Protein AF-A0A941NHJ3-F1 (afdb_monomer_lite)

Radius of gyration: 12.43 Å; chains: 1; bounding box: 23×35×17 Å

Secondary structure (DSSP, 8-state):
---STTBPTT----S---HHHHHHHHHHHHTPPPPHHHHHHHHHHHHHTSSPPP-SGGGB--

Foldseek 3Di:
DDDDPFFDPPDDDDFAADPLLQVLLVCVVPVHDDDPVSVVQQVVCCVPVVGGGHNCCVRGPD

Structure (mmCIF, N/CA/C/O backbone):
data_AF-A0A941NHJ3-F1
#
_entry.id   AF-A0A941NHJ3-F1
#
loop_
_atom_site.group_PDB
_atom_site.id
_atom_site.type_symbol
_atom_site.label_atom_id
_atom_site.label_alt_id
_atom_site.label_comp_id
_atom_site.label_asym_id
_atom_site.label_entity_id
_atom_site.label_seq_id
_atom_site.pdbx_PDB_ins_code
_atom_site.Cartn_x
_atom_site.Cartn_y
_atom_site.Cartn_z
_atom_site.occupancy
_atom_site.B_iso_or_equiv
_atom_site.auth_seq_id
_atom_site.auth_comp_id
_atom_site.auth_asym_id
_atom_site.auth_atom_id
_atom_site.pdbx_PDB_model_num
ATOM 1 N N . ILE A 1 1 ? 7.845 -6.095 1.842 1.00 93.69 1 ILE A N 1
ATOM 2 C CA . ILE A 1 1 ? 7.574 -7.507 1.470 1.00 93.69 1 ILE A CA 1
ATOM 3 C C . ILE A 1 1 ? 6.136 -7.810 1.851 1.00 93.69 1 ILE A C 1
ATOM 5 O O . ILE A 1 1 ? 5.731 -7.413 2.938 1.00 93.69 1 ILE A O 1
ATOM 9 N N . LEU A 1 2 ? 5.383 -8.469 0.973 1.00 95.62 2 LEU A N 1
ATOM 10 C CA . LEU A 1 2 ? 4.026 -8.937 1.250 1.00 95.62 2 LEU A CA 1
ATOM 11 C C . LEU A 1 2 ? 4.013 -10.466 1.162 1.00 95.62 2 LEU A C 1
ATOM 13 O O . LEU A 1 2 ? 4.577 -11.024 0.225 1.00 95.62 2 LEU A O 1
ATOM 17 N N . ILE A 1 3 ? 3.405 -11.132 2.145 1.00 96.94 3 ILE A N 1
ATOM 18 C CA . ILE A 1 3 ? 3.334 -12.597 2.234 1.00 96.94 3 ILE A CA 1
ATOM 19 C C . ILE A 1 3 ? 1.870 -12.971 2.440 1.00 96.94 3 ILE A C 1
ATOM 21 O O . ILE A 1 3 ? 1.279 -12.6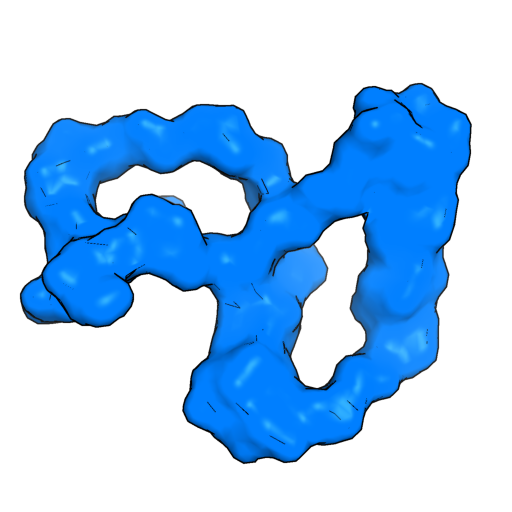18 3.458 1.00 96.94 3 ILE A O 1
ATOM 25 N N . SER A 1 4 ? 1.267 -13.621 1.449 1.00 96.50 4 SER A N 1
ATOM 26 C CA . SER A 1 4 ? -0.161 -13.950 1.436 1.00 96.50 4 SER A CA 1
ATOM 27 C C . SER A 1 4 ? -0.476 -14.905 0.277 1.00 96.50 4 SER A C 1
ATOM 29 O O . SER A 1 4 ? 0.210 -14.850 -0.742 1.00 96.50 4 SER A O 1
ATOM 31 N N . PRO A 1 5 ? -1.532 -15.734 0.360 1.00 97.56 5 PRO A N 1
ATOM 32 C CA . PRO A 1 5 ? -2.047 -16.462 -0.804 1.00 97.56 5 PRO A CA 1
ATOM 33 C C . PRO A 1 5 ? -2.672 -15.549 -1.879 1.00 97.56 5 PRO A C 1
ATOM 35 O O . PRO A 1 5 ? -2.980 -16.021 -2.966 1.00 97.56 5 PRO A O 1
ATOM 38 N N . HIS A 1 6 ? -2.876 -14.258 -1.593 1.00 96.81 6 HIS A N 1
ATOM 39 C CA . HIS A 1 6 ? -3.542 -13.307 -2.494 1.00 96.81 6 HIS A CA 1
ATOM 40 C C . HIS A 1 6 ? -2.589 -12.346 -3.223 1.00 96.81 6 HIS A C 1
ATOM 42 O O . HIS A 1 6 ? -3.054 -11.482 -3.964 1.00 96.81 6 HIS A O 1
ATOM 48 N N . VAL A 1 7 ? -1.274 -12.446 -3.001 1.00 97.88 7 VAL A N 1
ATOM 49 C CA . VAL A 1 7 ? -0.279 -11.588 -3.670 1.00 97.88 7 VAL A CA 1
ATOM 50 C C . VAL A 1 7 ? 0.328 -12.288 -4.881 1.00 97.88 7 VAL A C 1
ATOM 52 O O . VAL A 1 7 ? 0.391 -13.516 -4.935 1.00 97.88 7 VAL A 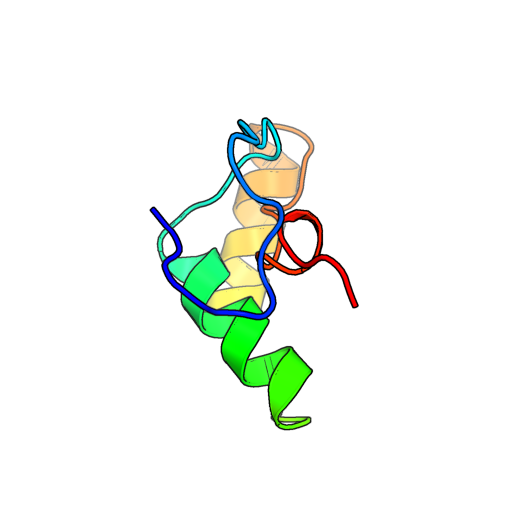O 1
ATOM 55 N N . LYS A 1 8 ? 0.811 -11.510 -5.851 1.00 98.00 8 LYS A N 1
ATOM 56 C CA . LYS A 1 8 ? 1.538 -12.034 -7.015 1.00 98.00 8 LYS A CA 1
ATOM 57 C C . LYS A 1 8 ? 2.835 -12.726 -6.563 1.00 98.00 8 LYS A C 1
ATOM 59 O O . LYS A 1 8 ? 3.696 -12.102 -5.945 1.00 98.00 8 LYS A O 1
ATOM 64 N N . ALA A 1 9 ? 2.985 -14.014 -6.875 1.00 96.81 9 ALA A N 1
ATOM 65 C CA . ALA A 1 9 ? 4.171 -14.793 -6.518 1.00 96.81 9 ALA A CA 1
ATOM 66 C C . ALA A 1 9 ? 5.370 -14.445 -7.417 1.00 96.81 9 ALA A C 1
ATOM 68 O O . ALA A 1 9 ? 5.219 -14.312 -8.629 1.00 96.81 9 ALA A O 1
ATOM 69 N N . GLY A 1 10 ? 6.563 -14.309 -6.826 1.00 96.12 10 GLY A N 1
ATOM 70 C CA . GLY A 1 10 ? 7.796 -13.996 -7.565 1.00 96.12 10 GLY A CA 1
ATOM 71 C C . GLY A 1 10 ? 7.808 -12.619 -8.243 1.00 96.12 10 GLY A C 1
ATOM 72 O O . GLY A 1 10 ? 8.658 -12.373 -9.093 1.00 96.12 10 GLY A O 1
ATOM 73 N N . HIS A 1 11 ? 6.872 -11.732 -7.892 1.00 96.88 11 HIS A N 1
ATOM 74 C CA . HIS A 1 11 ? 6.717 -10.415 -8.507 1.00 96.88 11 HIS A CA 1
ATOM 75 C C . HIS A 1 11 ? 7.482 -9.338 -7.738 1.00 96.88 11 HIS A C 1
ATOM 77 O O . HIS A 1 11 ? 7.417 -9.275 -6.508 1.00 96.88 11 HIS A O 1
ATOM 83 N N . VAL A 1 12 ? 8.163 -8.460 -8.473 1.00 97.12 12 VAL A N 1
ATOM 84 C CA . VAL A 1 12 ? 8.769 -7.241 -7.929 1.00 97.12 12 VAL A CA 1
ATOM 85 C C . VAL A 1 12 ? 7.921 -6.065 -8.382 1.00 97.12 12 VAL A C 1
ATOM 87 O O . VAL A 1 12 ? 7.895 -5.722 -9.564 1.00 97.12 12 VAL A O 1
ATOM 90 N N . GLU A 1 13 ? 7.219 -5.459 -7.431 1.00 95.44 13 GLU A N 1
ATOM 91 C CA . GLU A 1 13 ? 6.393 -4.291 -7.701 1.00 95.44 13 GLU A CA 1
ATOM 92 C C . GLU A 1 13 ? 7.214 -3.002 -7.593 1.00 95.44 13 GLU A C 1
ATOM 94 O O . GLU A 1 13 ? 7.958 -2.822 -6.630 1.00 95.44 13 GLU A O 1
ATOM 99 N N . HIS A 1 14 ? 7.094 -2.134 -8.601 1.00 95.06 14 HIS A N 1
ATOM 100 C CA . HIS A 1 14 ? 7.935 -0.942 -8.777 1.00 95.06 14 HIS A CA 1
ATOM 101 C C . HIS A 1 14 ? 7.203 0.366 -8.464 1.00 95.06 14 HIS A C 1
ATOM 103 O O . HIS A 1 14 ? 7.797 1.442 -8.543 1.00 95.06 14 HIS A O 1
ATOM 109 N N . THR A 1 15 ? 5.924 0.291 -8.098 1.00 94.88 15 THR A N 1
ATOM 110 C CA . THR A 1 15 ? 5.205 1.422 -7.517 1.00 94.88 15 THR A CA 1
ATOM 111 C C . THR A 1 15 ? 5.926 1.914 -6.261 1.00 94.88 15 THR A C 1
ATOM 113 O O . THR A 1 15 ? 6.412 1.130 -5.444 1.00 94.88 15 THR A O 1
ATOM 116 N N . VAL A 1 16 ? 6.007 3.234 -6.097 1.00 94.25 16 VAL A N 1
ATOM 117 C CA . VAL A 1 16 ? 6.623 3.825 -4.910 1.00 94.25 16 VAL A CA 1
ATOM 118 C C . VAL A 1 16 ? 5.669 3.705 -3.726 1.00 94.25 16 VAL A C 1
ATOM 120 O O . VAL A 1 16 ? 4.512 4.132 -3.787 1.00 94.25 16 VAL A O 1
ATOM 123 N N . TYR A 1 17 ? 6.188 3.160 -2.630 1.00 94.69 17 TYR A N 1
ATOM 124 C CA . TYR A 1 17 ? 5.464 2.964 -1.383 1.00 94.69 17 TYR A CA 1
ATOM 125 C C . TYR A 1 17 ? 6.217 3.595 -0.214 1.00 94.69 17 TYR A C 1
ATOM 127 O O . TYR A 1 17 ? 7.447 3.611 -0.183 1.00 94.69 17 TYR A O 1
ATOM 135 N N . ASP A 1 18 ? 5.470 4.062 0.781 1.00 93.44 18 ASP A N 1
ATOM 136 C CA . ASP A 1 18 ? 6.005 4.484 2.074 1.00 93.44 18 ASP A CA 1
ATOM 137 C C . ASP A 1 18 ? 5.220 3.836 3.227 1.00 93.44 18 ASP A C 1
ATOM 139 O O . ASP A 1 18 ? 4.388 2.950 3.023 1.00 93.44 18 ASP A O 1
ATOM 143 N N . THR A 1 19 ? 5.479 4.241 4.471 1.00 93.56 19 THR A N 1
ATOM 144 C CA . THR A 1 19 ? 4.734 3.718 5.631 1.00 93.56 19 THR A CA 1
ATOM 145 C C . THR A 1 19 ? 3.237 4.037 5.558 1.00 93.56 19 THR A C 1
ATOM 147 O O . THR A 1 19 ? 2.418 3.267 6.062 1.00 93.56 19 THR A O 1
ATOM 150 N N . GLY A 1 20 ? 2.859 5.121 4.875 1.00 95.69 20 GLY A N 1
ATOM 151 C CA . GLY A 1 20 ? 1.473 5.478 4.602 1.00 95.69 20 GLY A CA 1
ATOM 152 C C . GLY A 1 20 ? 0.779 4.506 3.650 1.00 95.69 20 GLY A C 1
ATOM 153 O O . GLY A 1 20 ? -0.435 4.346 3.753 1.00 95.69 20 GLY A O 1
ATOM 154 N N . SER A 1 21 ? 1.509 3.803 2.780 1.00 97.12 21 SER A N 1
ATOM 155 C CA . SER A 1 21 ? 0.945 2.790 1.873 1.00 97.12 21 SER A CA 1
ATOM 156 C C . SER A 1 21 ? 0.262 1.635 2.597 1.00 97.12 21 SER A C 1
ATOM 158 O O . SER A 1 21 ? -0.786 1.170 2.155 1.00 97.12 21 SER A O 1
ATOM 160 N N . ILE A 1 22 ? 0.778 1.239 3.764 1.00 96.69 22 ILE A N 1
ATOM 161 C CA . ILE A 1 22 ? 0.134 0.230 4.616 1.00 96.69 22 ILE A CA 1
ATOM 162 C C . ILE A 1 22 ? -1.219 0.747 5.113 1.00 96.69 22 ILE A C 1
ATOM 164 O O . ILE A 1 22 ? -2.220 0.033 5.072 1.00 96.69 22 ILE A O 1
ATOM 168 N N . LEU A 1 23 ? -1.266 2.004 5.561 1.00 97.12 23 LEU A N 1
ATOM 169 C CA . LEU A 1 23 ? -2.505 2.595 6.050 1.00 97.12 23 LEU A CA 1
ATOM 170 C C . LEU A 1 23 ? -3.524 2.782 4.917 1.00 97.12 23 LEU A C 1
ATOM 172 O O . LEU A 1 23 ? -4.691 2.462 5.117 1.00 97.12 23 LEU A O 1
ATOM 176 N N . ARG A 1 24 ? -3.097 3.207 3.717 1.00 97.00 24 ARG A N 1
ATOM 177 C CA . ARG A 1 24 ? -3.971 3.285 2.526 1.00 97.00 24 ARG A CA 1
ATOM 178 C C . ARG A 1 24 ? -4.618 1.946 2.219 1.00 97.00 24 ARG A C 1
ATOM 180 O O . ARG A 1 24 ? -5.827 1.898 2.002 1.00 97.00 24 ARG A O 1
ATOM 187 N N . PHE A 1 25 ? -3.820 0.879 2.238 1.00 97.25 25 PHE A N 1
ATOM 188 C CA . PHE A 1 25 ? -4.298 -0.472 1.992 1.00 97.25 25 PHE A CA 1
ATOM 189 C C . PHE A 1 25 ? -5.424 -0.848 2.960 1.00 97.25 25 PHE A C 1
ATOM 191 O O . PHE A 1 25 ? -6.492 -1.285 2.536 1.00 97.25 25 PHE A O 1
ATOM 198 N N . ILE A 1 26 ? -5.215 -0.619 4.261 1.00 97.44 26 ILE A N 1
ATOM 199 C CA . ILE A 1 26 ? -6.200 -0.896 5.316 1.00 97.44 26 ILE A CA 1
ATOM 200 C C . ILE A 1 26 ? -7.452 -0.030 5.124 1.00 97.44 26 ILE A C 1
ATOM 202 O O . ILE A 1 26 ? -8.564 -0.560 5.113 1.00 97.44 26 ILE A O 1
ATOM 206 N N . THR A 1 27 ? -7.284 1.280 4.921 1.00 97.44 27 THR A N 1
ATOM 207 C CA . THR A 1 27 ? -8.389 2.219 4.687 1.00 97.44 27 THR A CA 1
ATOM 208 C C . THR A 1 27 ? -9.255 1.763 3.515 1.00 97.44 27 THR A C 1
ATOM 210 O O . THR A 1 27 ? -10.471 1.657 3.662 1.00 97.44 27 THR A O 1
ATOM 213 N N . ARG A 1 28 ? -8.644 1.402 2.381 1.00 96.31 28 ARG A N 1
ATOM 214 C CA . ARG A 1 28 ? -9.360 0.884 1.209 1.00 96.31 28 ARG A CA 1
ATOM 215 C C . ARG A 1 28 ? -10.027 -0.462 1.491 1.00 96.31 28 ARG A C 1
ATOM 217 O O . ARG A 1 28 ? -11.201 -0.635 1.175 1.00 96.31 28 ARG A O 1
ATOM 224 N N . ARG A 1 29 ? -9.303 -1.413 2.091 1.00 96.00 29 ARG A N 1
ATOM 225 C CA . ARG A 1 29 ? -9.774 -2.791 2.322 1.00 96.00 29 ARG A CA 1
ATOM 226 C C . ARG A 1 29 ? -11.024 -2.861 3.195 1.00 96.00 29 ARG A C 1
ATOM 228 O O . ARG A 1 29 ? -11.840 -3.765 2.993 1.00 96.00 29 ARG A O 1
ATOM 235 N N . PHE A 1 30 ? -11.140 -1.956 4.162 1.00 97.44 30 PHE A N 1
ATOM 236 C CA . PHE A 1 30 ? -12.235 -1.926 5.132 1.00 97.44 30 PHE A CA 1
ATOM 237 C C . PHE A 1 30 ? -13.205 -0.755 4.926 1.00 97.44 30 PHE A C 1
ATOM 239 O O . PHE A 1 30 ? -14.122 -0.598 5.725 1.00 97.44 30 PHE A O 1
ATOM 246 N N . GLY A 1 31 ? -13.030 0.049 3.870 1.00 97.31 31 GLY A N 1
ATOM 247 C CA . GLY A 1 31 ? -13.901 1.193 3.586 1.00 97.31 31 GLY A CA 1
ATOM 248 C C . GLY A 1 31 ? -13.870 2.263 4.680 1.00 97.31 31 GLY A C 1
ATOM 249 O O . GLY A 1 31 ? -14.905 2.834 5.008 1.00 97.31 31 GLY A O 1
ATOM 250 N N . LEU A 1 32 ? -12.703 2.493 5.285 1.00 97.81 32 LEU A N 1
ATOM 251 C CA . LEU A 1 32 ? -12.548 3.464 6.367 1.00 97.81 32 LEU A CA 1
ATOM 252 C C . LEU A 1 32 ? -12.467 4.886 5.817 1.00 97.81 32 LEU A C 1
ATOM 254 O O . LEU A 1 32 ? -12.044 5.118 4.683 1.00 97.81 32 LEU A O 1
ATOM 258 N N . GLU A 1 33 ? -12.796 5.850 6.670 1.00 96.88 33 GLU A N 1
ATOM 259 C CA . GLU A 1 33 ? -12.511 7.248 6.387 1.00 96.88 33 GLU A CA 1
ATOM 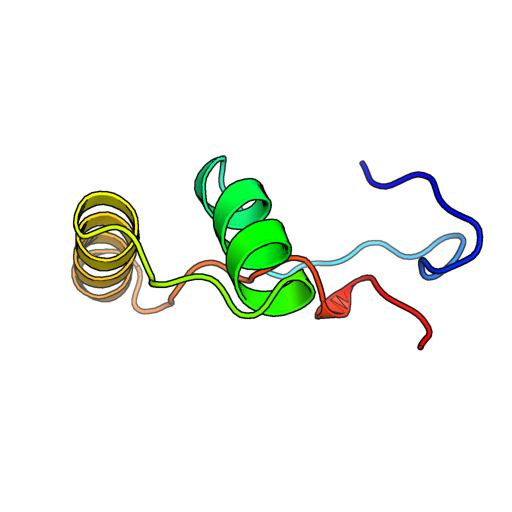260 C C . GLU A 1 33 ? -10.997 7.485 6.337 1.00 96.88 33 GLU A C 1
ATOM 262 O O . GLU A 1 33 ? -10.203 6.907 7.091 1.00 96.88 33 GLU A O 1
ATOM 267 N N . LYS A 1 34 ? -10.586 8.338 5.405 1.00 95.12 34 LYS A N 1
ATOM 268 C CA . LYS A 1 34 ? -9.185 8.662 5.201 1.00 95.12 34 LYS A CA 1
ATOM 269 C C . LYS A 1 34 ? -8.719 9.650 6.260 1.00 95.12 34 LYS A C 1
ATOM 271 O O . LYS A 1 34 ? -9.295 10.718 6.426 1.00 95.12 34 LYS A O 1
ATOM 276 N N . LEU A 1 35 ? -7.634 9.316 6.953 1.00 96.00 35 LEU A N 1
ATOM 277 C CA . LEU A 1 35 ? -7.104 10.203 7.983 1.00 96.00 35 LEU A CA 1
ATOM 278 C C . LEU A 1 35 ? -6.514 11.481 7.357 1.00 96.00 35 LEU A C 1
ATOM 2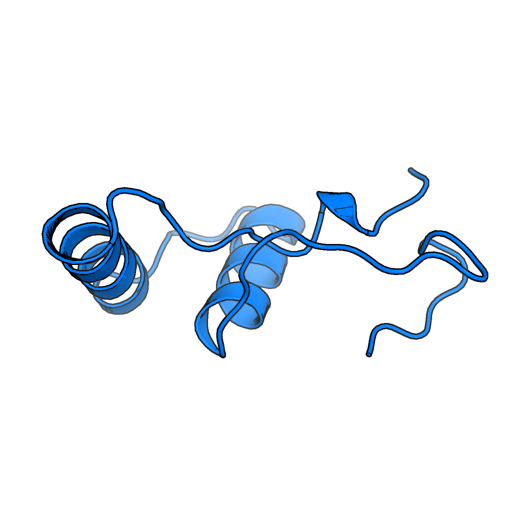80 O O . LEU A 1 35 ? -5.757 11.377 6.386 1.00 96.00 35 LEU A O 1
ATOM 284 N N . PRO A 1 36 ? -6.726 12.668 7.959 1.00 96.44 36 PRO A N 1
ATOM 285 C CA . PRO A 1 36 ? -6.183 13.928 7.444 1.00 96.44 36 PRO A CA 1
ATOM 286 C C . PRO A 1 36 ? -4.660 13.914 7.246 1.00 96.44 36 PRO A C 1
ATOM 288 O O . PRO A 1 36 ? -4.141 14.481 6.284 1.00 96.44 36 PRO A O 1
ATOM 291 N N . GLY A 1 37 ? -3.929 13.220 8.128 1.00 94.69 37 GLY A N 1
ATOM 292 C CA . GLY A 1 37 ? -2.476 13.061 8.015 1.00 94.69 37 GLY A CA 1
ATOM 293 C C . GLY A 1 37 ? -2.048 12.250 6.786 1.00 94.69 37 GLY A C 1
ATOM 294 O O . GLY A 1 37 ? -1.017 12.547 6.182 1.00 94.69 37 GLY A O 1
ATOM 295 N N . LEU A 1 38 ? -2.860 11.275 6.369 1.00 94.62 38 LEU A N 1
ATOM 296 C CA . LEU A 1 38 ? -2.592 10.466 5.181 1.00 94.62 38 LEU A CA 1
ATOM 297 C C . LEU A 1 38 ? -2.802 11.275 3.896 1.00 94.62 38 LEU A C 1
ATOM 299 O O . LEU A 1 38 ? -2.015 11.161 2.958 1.00 94.62 38 LEU A O 1
ATOM 303 N N . GLU A 1 39 ? -3.821 12.134 3.871 1.00 94.06 39 GLU A N 1
ATOM 304 C CA . GLU A 1 39 ? -4.025 13.073 2.767 1.00 94.06 39 GLU A CA 1
ATOM 305 C C . GLU A 1 39 ? -2.931 14.135 2.689 1.00 94.06 39 GLU A C 1
ATOM 307 O O . GLU A 1 39 ? -2.474 14.483 1.602 1.00 94.06 39 GLU A O 1
ATOM 312 N N . MET A 1 40 ? -2.501 14.664 3.839 1.00 94.44 40 MET A N 1
ATOM 313 C CA . MET A 1 40 ? -1.412 15.635 3.891 1.00 94.44 40 MET A CA 1
ATOM 314 C C . MET A 1 40 ? -0.153 15.048 3.257 1.00 94.44 40 MET A C 1
ATOM 316 O O . MET A 1 40 ? 0.452 15.691 2.404 1.00 94.44 40 MET A O 1
ATOM 320 N N . ARG A 1 41 ? 0.183 13.798 3.595 1.00 93.00 41 ARG A N 1
ATOM 321 C CA . ARG A 1 41 ? 1.339 13.100 3.027 1.00 93.00 41 ARG A CA 1
ATOM 322 C C . ARG A 1 41 ? 1.288 12.999 1.497 1.00 93.00 41 ARG A C 1
ATOM 324 O O . ARG A 1 41 ? 2.304 13.239 0.851 1.00 93.00 41 ARG A O 1
ATOM 331 N N . GLU A 1 42 ? 0.125 12.705 0.915 1.00 92.56 42 GLU A N 1
ATOM 332 C CA . GLU A 1 42 ? -0.053 12.667 -0.552 1.00 92.56 42 GLU A CA 1
ATOM 333 C C . GLU A 1 42 ? 0.164 14.016 -1.187 1.00 92.56 42 GLU A C 1
ATOM 335 O O . GLU A 1 42 ? 0.837 14.115 -2.207 1.00 92.56 42 GLU A O 1
ATOM 340 N N . ARG A 1 43 ? -0.430 15.052 -0.589 1.00 93.25 43 ARG A N 1
ATOM 341 C CA . ARG A 1 43 ? -0.315 16.412 -1.101 1.00 93.25 43 ARG A CA 1
ATOM 342 C C . ARG A 1 43 ? 1.145 16.843 -1.116 1.00 93.25 43 ARG A C 1
ATOM 344 O O . ARG A 1 43 ? 1.575 17.428 -2.104 1.00 93.25 43 ARG A O 1
ATOM 351 N N . GLU A 1 44 ? 1.913 16.512 -0.080 1.00 92.94 44 GLU A N 1
ATOM 352 C CA . GLU A 1 44 ? 3.347 16.811 -0.053 1.00 92.94 44 GLU A CA 1
ATOM 353 C C . GLU A 1 44 ? 4.134 16.021 -1.112 1.00 92.94 44 GLU A C 1
ATOM 355 O O . GLU A 1 44 ? 4.924 16.620 -1.839 1.00 92.94 44 GLU A O 1
ATOM 360 N N . MET A 1 45 ? 3.888 14.715 -1.283 1.00 90.62 45 MET A N 1
ATOM 361 C CA . MET A 1 45 ? 4.574 13.928 -2.326 1.00 90.62 45 MET A CA 1
ATOM 362 C C . MET A 1 45 ? 4.219 14.387 -3.742 1.00 90.62 45 MET A C 1
ATOM 364 O O . MET A 1 45 ? 5.101 14.534 -4.584 1.00 90.62 45 MET A O 1
ATOM 368 N N . MET A 1 46 ? 2.953 14.717 -3.995 1.00 90.94 46 MET A N 1
ATOM 369 C CA . MET A 1 46 ? 2.522 15.274 -5.277 1.00 90.94 46 MET A CA 1
ATOM 370 C C . MET A 1 46 ? 3.198 16.615 -5.576 1.00 90.94 46 MET A C 1
ATOM 372 O O . MET A 1 46 ? 3.545 16.877 -6.727 1.00 90.94 46 MET A O 1
ATOM 376 N N . ARG A 1 47 ? 3.426 17.457 -4.559 1.00 92.19 47 ARG A N 1
ATOM 377 C CA . ARG A 1 47 ? 4.155 18.725 -4.721 1.00 92.19 47 ARG A CA 1
ATOM 378 C C . ARG A 1 47 ? 5.646 18.523 -4.991 1.00 92.19 47 ARG A C 1
ATOM 380 O O . ARG A 1 47 ? 6.208 19.278 -5.776 1.00 92.19 47 ARG A O 1
ATOM 387 N N . GLN A 1 48 ? 6.282 17.555 -4.331 1.00 91.19 48 GLN A N 1
ATOM 388 C CA . GLN A 1 48 ? 7.734 17.353 -4.400 1.00 91.19 48 GLN A CA 1
ATOM 389 C C . GLN A 1 48 ? 8.155 16.477 -5.584 1.00 91.19 48 GLN A C 1
ATOM 391 O O . GLN A 1 48 ? 9.018 16.858 -6.373 1.00 91.19 48 GLN A O 1
ATOM 396 N N . GLU A 1 49 ? 7.536 15.308 -5.719 1.00 83.31 49 GLU A N 1
ATOM 397 C CA . GLU A 1 49 ? 8.001 14.217 -6.584 1.00 83.31 49 GLU A CA 1
ATOM 398 C C . GLU A 1 49 ? 7.038 13.934 -7.751 1.00 83.31 49 GLU A C 1
ATOM 400 O O . GLU A 1 49 ? 7.352 13.143 -8.639 1.00 83.31 49 GLU A O 1
ATOM 405 N N . ARG A 1 50 ? 5.898 14.644 -7.806 1.00 85.19 50 ARG A N 1
ATOM 406 C CA . ARG A 1 50 ? 4.856 14.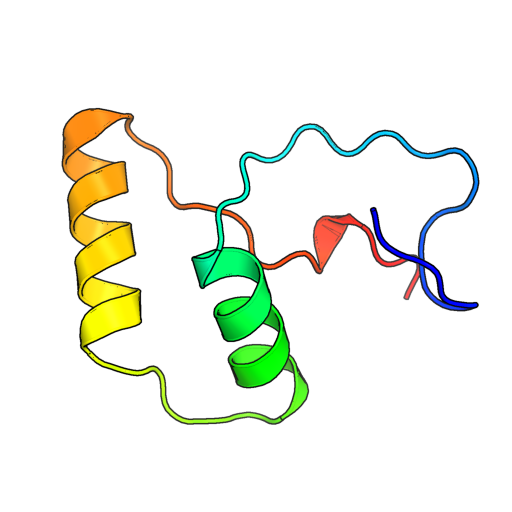546 -8.850 1.00 85.19 50 ARG A CA 1
ATOM 407 C C . ARG A 1 50 ? 4.181 13.175 -8.961 1.00 85.19 50 ARG A C 1
ATOM 409 O O . ARG A 1 50 ? 3.621 12.856 -10.008 1.00 85.19 50 ARG A O 1
ATOM 416 N N . PHE A 1 51 ? 4.184 12.386 -7.894 1.00 87.25 51 PHE A N 1
ATOM 417 C CA . PHE A 1 51 ? 3.364 11.182 -7.803 1.00 87.25 51 PHE A CA 1
ATOM 418 C C . PHE A 1 51 ? 2.801 11.009 -6.388 1.00 87.25 51 PHE A C 1
ATOM 420 O O . PHE A 1 51 ? 3.348 11.524 -5.411 1.00 87.25 51 PHE A O 1
ATOM 427 N N . ALA A 1 52 ? 1.687 10.284 -6.287 1.00 88.19 52 ALA A N 1
ATOM 428 C CA . ALA A 1 52 ? 1.130 9.845 -5.015 1.00 88.19 52 ALA A CA 1
ATOM 429 C C . ALA A 1 52 ? 1.622 8.420 -4.714 1.00 88.19 52 ALA A C 1
ATOM 431 O O . ALA A 1 52 ? 1.706 7.608 -5.638 1.00 88.19 52 ALA A O 1
ATOM 432 N N . PRO A 1 53 ? 1.938 8.092 -3.451 1.00 92.69 53 PRO A N 1
ATOM 433 C CA . PRO A 1 53 ? 2.354 6.744 -3.089 1.00 92.69 53 PRO A CA 1
ATOM 434 C C . PRO A 1 53 ? 1.197 5.757 -3.289 1.00 92.69 53 PRO A C 1
ATOM 436 O O . PRO A 1 53 ? 0.039 6.075 -2.984 1.00 92.69 53 PRO A O 1
ATOM 439 N N . GLY A 1 54 ? 1.522 4.561 -3.782 1.00 94.94 54 GLY A N 1
ATOM 440 C CA . GLY A 1 54 ? 0.541 3.501 -4.020 1.00 94.94 54 GLY A CA 1
ATOM 441 C C . GLY A 1 54 ? -0.040 2.935 -2.721 1.00 94.94 54 GLY A C 1
ATOM 442 O O . GLY A 1 54 ? 0.418 3.260 -1.619 1.00 94.94 54 GLY A O 1
ATOM 443 N N . ASP A 1 55 ? -1.039 2.063 -2.835 1.00 96.31 55 ASP A N 1
ATOM 444 C CA . ASP A 1 55 ? -1.768 1.496 -1.690 1.00 96.31 55 ASP A CA 1
ATOM 445 C C . ASP A 1 55 ? -1.619 -0.023 -1.541 1.00 96.31 55 ASP A C 1
ATOM 447 O O . ASP A 1 55 ? -2.409 -0.654 -0.84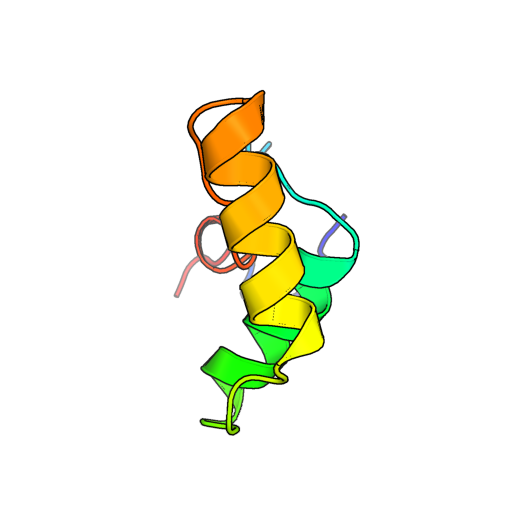5 1.00 96.31 55 ASP A O 1
ATOM 451 N N . LEU A 1 56 ? -0.588 -0.600 -2.165 1.00 97.62 56 LEU A N 1
ATOM 452 C CA . LEU A 1 56 ? -0.251 -2.028 -2.162 1.00 97.62 56 LEU A CA 1
ATOM 453 C C . LEU A 1 56 ? -1.241 -2.921 -2.924 1.00 97.62 56 LEU A C 1
ATOM 455 O O . LEU A 1 56 ? -0.995 -4.127 -3.024 1.00 97.62 56 LEU A O 1
ATOM 459 N N . THR A 1 57 ? -2.330 -2.382 -3.483 1.00 96.81 57 THR A N 1
ATOM 460 C CA . THR A 1 57 ? -3.287 -3.204 -4.240 1.00 96.81 57 THR A CA 1
ATOM 461 C C . THR A 1 57 ? -2.714 -3.715 -5.555 1.00 96.81 57 THR A C 1
ATOM 463 O O . THR A 1 57 ? -3.089 -4.798 -5.997 1.00 96.81 57 THR A O 1
ATOM 466 N N . GLU A 1 58 ? -1.731 -3.025 -6.134 1.00 95.88 58 GLU A N 1
ATOM 467 C CA . GLU A 1 58 ? -1.064 -3.439 -7.373 1.00 95.88 58 GLU A CA 1
ATOM 468 C C . GLU A 1 58 ? -0.284 -4.753 -7.205 1.00 95.88 58 GLU A C 1
ATOM 470 O O . GLU A 1 58 ? -0.058 -5.482 -8.176 1.00 95.88 58 GLU A O 1
ATOM 475 N N . ALA A 1 59 ? 0.094 -5.089 -5.969 1.00 96.88 59 ALA A N 1
ATOM 476 C CA . ALA A 1 59 ? 0.777 -6.333 -5.633 1.00 96.88 59 ALA A CA 1
ATOM 477 C C . ALA A 1 59 ? -0.178 -7.533 -5.465 1.00 96.88 59 ALA A C 1
ATOM 479 O O . ALA A 1 59 ? 0.289 -8.671 -5.337 1.00 96.88 59 ALA A O 1
ATOM 480 N N . LEU A 1 60 ? -1.496 -7.308 -5.459 1.00 96.75 60 LEU A N 1
ATOM 481 C CA . LEU A 1 60 ? -2.496 -8.368 -5.346 1.00 96.75 60 LEU A CA 1
ATOM 482 C C . LEU A 1 60 ? -2.730 -9.074 -6.686 1.00 96.75 60 LEU A C 1
ATOM 484 O O . LEU A 1 60 ? -2.559 -8.498 -7.759 1.00 96.75 60 LEU A O 1
ATOM 488 N N . ALA A 1 61 ? -3.118 -10.344 -6.611 1.00 96.25 61 ALA A N 1
ATOM 489 C CA . ALA A 1 61 ? -3.489 -11.178 -7.755 1.00 96.25 61 ALA A CA 1
ATOM 490 C C . ALA A 1 61 ? -5.015 -11.384 -7.874 1.00 96.25 61 ALA A C 1
ATOM 492 O O . ALA A 1 61 ? -5.451 -12.307 -8.561 1.00 96.25 61 ALA A O 1
ATOM 493 N N . ILE A 1 62 ? -5.807 -10.562 -7.176 1.00 89.06 62 ILE A N 1
ATOM 494 C CA . ILE A 1 62 ? -7.273 -10.647 -7.069 1.00 89.06 62 ILE A CA 1
ATOM 495 C C . ILE A 1 62 ? -7.956 -9.366 -7.535 1.00 89.06 62 ILE A C 1
ATOM 497 O O . ILE A 1 62 ? -7.301 -8.301 -7.467 1.00 89.06 62 ILE A O 1
#

Sequence (62 aa):
ILISPHVKAGHVEHTVYDTGSILRFITRRFGLEKLPGLEMREREMMRQERFAPGDLTEALAI

pLDDT: mean 94.81, std 3.09, range [83.31, 98.0]